Protein AF-A0A8X7WGK7-F1 (afdb_monomer)

Structure (mmCIF, N/CA/C/O backbone):
data_AF-A0A8X7WGK7-F1
#
_entry.id   AF-A0A8X7WGK7-F1
#
loop_
_atom_site.group_PDB
_atom_site.id
_atom_site.type_symbol
_atom_site.label_atom_id
_atom_site.label_alt_id
_atom_site.label_comp_id
_atom_site.label_asym_id
_atom_site.label_entity_id
_atom_site.label_seq_id
_atom_site.pdbx_PDB_ins_code
_atom_site.Cartn_x
_atom_site.Cartn_y
_atom_site.Cartn_z
_atom_site.occupancy
_atom_site.B_iso_or_equiv
_atom_site.auth_seq_id
_atom_site.auth_comp_id
_atom_site.auth_asym_id
_atom_site.auth_atom_id
_atom_site.pdbx_PDB_model_num
ATOM 1 N N . MET A 1 1 ? 3.106 -4.964 -27.583 1.00 44.53 1 MET A N 1
ATOM 2 C CA . MET A 1 1 ? 4.433 -5.307 -28.136 1.00 44.53 1 MET A CA 1
ATOM 3 C C . MET A 1 1 ? 5.488 -4.764 -27.177 1.00 44.53 1 MET A C 1
ATOM 5 O O . MET A 1 1 ? 5.936 -3.640 -27.337 1.00 44.53 1 MET A O 1
ATOM 9 N N . LEU A 1 2 ? 5.788 -5.508 -26.109 1.00 49.09 2 LEU A N 1
ATOM 10 C CA . LEU A 1 2 ? 6.845 -5.169 -25.152 1.00 49.09 2 LEU A CA 1
ATOM 11 C C . LEU A 1 2 ? 8.156 -5.703 -25.735 1.00 49.09 2 LEU A C 1
ATOM 13 O O . LEU A 1 2 ? 8.523 -6.846 -25.492 1.00 49.09 2 LEU A O 1
ATOM 17 N N . THR A 1 3 ? 8.810 -4.932 -26.603 1.00 53.44 3 THR A N 1
ATOM 18 C CA . THR A 1 3 ? 10.158 -5.288 -27.060 1.00 53.44 3 THR A CA 1
ATOM 19 C C . THR A 1 3 ? 11.097 -5.131 -25.875 1.00 53.44 3 THR A C 1
ATOM 21 O O . THR A 1 3 ? 11.280 -4.015 -25.385 1.00 53.44 3 THR A O 1
ATOM 24 N N . TYR A 1 4 ? 11.620 -6.256 -25.394 1.00 53.91 4 TYR A N 1
ATOM 25 C CA . TYR A 1 4 ? 12.514 -6.366 -24.252 1.00 53.91 4 TYR A CA 1
ATOM 26 C C . TYR A 1 4 ? 13.662 -5.359 -24.367 1.00 53.91 4 TYR A C 1
ATOM 28 O O . TYR A 1 4 ? 14.579 -5.511 -25.166 1.00 53.91 4 TYR A O 1
ATOM 36 N N . VAL A 1 5 ? 13.599 -4.316 -23.537 1.00 54.69 5 VAL A N 1
ATOM 37 C CA . VAL A 1 5 ? 14.610 -3.250 -23.419 1.00 54.69 5 VAL A CA 1
ATOM 38 C C . VAL A 1 5 ? 15.935 -3.807 -22.862 1.00 54.69 5 VAL A C 1
ATOM 40 O O . VAL A 1 5 ? 16.932 -3.103 -22.843 1.00 54.69 5 VAL A O 1
ATOM 43 N N . ASN A 1 6 ? 15.980 -5.082 -22.456 1.00 51.94 6 ASN A N 1
ATOM 44 C CA . ASN A 1 6 ? 17.115 -5.664 -21.744 1.00 51.94 6 ASN A CA 1
ATOM 45 C C . ASN A 1 6 ? 17.589 -7.034 -22.267 1.00 51.94 6 ASN A C 1
ATOM 47 O O . ASN A 1 6 ? 18.372 -7.701 -21.591 1.00 51.94 6 ASN A O 1
ATOM 51 N N . ASP A 1 7 ? 17.147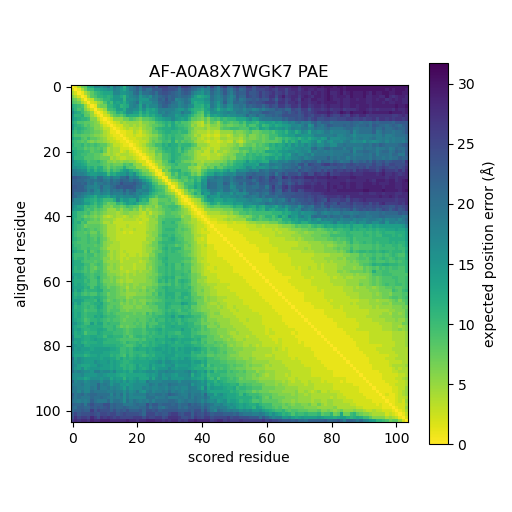 -7.482 -23.450 1.00 51.41 7 ASP A N 1
ATOM 52 C CA . ASP A 1 7 ? 17.688 -8.720 -24.021 1.00 51.41 7 ASP A CA 1
ATOM 53 C C . ASP A 1 7 ? 19.112 -8.480 -24.532 1.00 51.41 7 ASP A C 1
ATOM 55 O O . ASP A 1 7 ? 19.344 -8.027 -25.655 1.00 51.41 7 ASP A O 1
ATOM 59 N N . SER A 1 8 ? 20.089 -8.857 -23.705 1.00 52.53 8 SER A N 1
ATOM 60 C CA . SER A 1 8 ? 21.515 -8.918 -24.065 1.00 52.53 8 SER A CA 1
ATOM 61 C C . SER A 1 8 ? 21.797 -9.742 -25.334 1.00 52.53 8 SER A C 1
ATOM 63 O O . SER A 1 8 ? 22.867 -9.611 -25.924 1.00 52.53 8 SER A O 1
ATOM 65 N N . GLN A 1 9 ? 20.824 -10.542 -25.787 1.00 52.88 9 GLN A N 1
ATOM 66 C CA . GLN A 1 9 ? 20.866 -11.325 -27.021 1.00 52.88 9 GLN A CA 1
ATOM 67 C C . GLN A 1 9 ? 20.826 -10.471 -28.302 1.00 52.88 9 GLN A C 1
ATOM 69 O O . GLN A 1 9 ? 21.316 -10.922 -29.335 1.00 52.88 9 GLN A O 1
ATOM 74 N N . TYR A 1 10 ? 20.295 -9.241 -28.257 1.00 58.03 10 TYR A N 1
ATOM 75 C CA . TYR A 1 10 ? 20.121 -8.384 -29.446 1.00 58.03 10 TYR A CA 1
ATOM 76 C C . TYR A 1 10 ? 21.037 -7.149 -29.482 1.00 58.03 10 TYR A C 1
ATOM 78 O O . TYR A 1 10 ? 20.982 -6.360 -30.429 1.00 58.03 10 TYR A O 1
ATOM 86 N N . GLY A 1 11 ? 21.922 -6.999 -28.493 1.00 68.94 11 GLY A N 1
ATOM 87 C CA . GLY A 1 11 ? 22.812 -5.844 -28.369 1.00 68.94 11 GLY A CA 1
ATOM 88 C C . GLY A 1 11 ? 22.078 -4.546 -28.006 1.00 68.94 11 GLY A C 1
ATOM 89 O O . GLY A 1 11 ? 20.876 -4.530 -27.759 1.00 68.94 11 GLY A O 1
ATOM 90 N N . ILE A 1 12 ? 22.818 -3.435 -27.943 1.00 71.31 12 ILE A N 1
ATOM 91 C CA . ILE A 1 12 ? 22.242 -2.130 -27.598 1.00 71.31 12 ILE A CA 1
ATOM 92 C C . ILE A 1 12 ? 21.374 -1.621 -28.763 1.00 71.31 12 ILE A C 1
ATOM 94 O O . ILE A 1 12 ? 21.887 -1.491 -29.883 1.00 71.31 12 ILE A O 1
ATOM 98 N N . PRO A 1 13 ? 20.088 -1.290 -28.533 1.00 73.88 13 PRO A N 1
ATOM 99 C CA . PRO A 1 13 ? 19.226 -0.741 -29.570 1.00 73.88 13 PRO A CA 1
ATOM 100 C C . PRO A 1 13 ? 19.787 0.565 -30.152 1.00 73.88 13 PRO A C 1
ATOM 102 O O . PRO A 1 13 ? 20.416 1.360 -29.462 1.00 73.88 13 PRO A O 1
ATOM 105 N N . ARG A 1 14 ? 19.523 0.830 -31.439 1.00 75.50 14 ARG A N 1
ATOM 106 C CA . ARG A 1 14 ? 19.900 2.109 -32.084 1.00 75.50 14 ARG A CA 1
ATOM 107 C C . ARG A 1 14 ? 18.900 3.242 -31.823 1.00 75.50 14 ARG A C 1
ATOM 109 O O . ARG A 1 14 ? 19.229 4.402 -32.049 1.00 75.50 14 ARG A O 1
ATOM 116 N N . LYS A 1 15 ? 17.674 2.908 -31.409 1.00 77.31 15 LYS A N 1
ATOM 117 C CA . LYS A 1 15 ? 16.596 3.846 -31.054 1.00 77.31 15 LYS A CA 1
ATOM 118 C C . LYS A 1 15 ? 15.831 3.310 -29.847 1.00 77.31 15 LYS A C 1
ATOM 120 O O . LYS A 1 15 ? 15.576 2.107 -29.791 1.00 77.31 15 LYS A O 1
ATOM 125 N N . CYS A 1 16 ? 15.462 4.183 -28.907 1.00 78.69 16 CYS A N 1
ATOM 126 C CA . CYS A 1 16 ? 14.623 3.788 -27.776 1.00 78.69 16 CYS A CA 1
ATOM 127 C C . CYS A 1 16 ? 13.206 3.467 -28.276 1.00 78.69 16 CYS A C 1
ATOM 129 O O . CYS A 1 16 ? 12.676 4.240 -29.078 1.00 78.69 16 CYS A O 1
ATOM 131 N N . PRO A 1 17 ? 12.535 2.417 -27.766 1.00 80.75 17 PRO A N 1
ATOM 132 C CA . PRO A 1 17 ? 11.108 2.187 -28.021 1.00 80.75 17 PRO A CA 1
ATOM 133 C C . PRO A 1 17 ? 10.217 3.366 -27.602 1.00 80.75 17 PRO A C 1
ATOM 135 O O . PRO A 1 17 ? 9.179 3.611 -28.202 1.00 80.75 17 PRO A O 1
ATOM 138 N N . CYS A 1 18 ? 10.664 4.134 -26.611 1.00 80.94 18 CYS A N 1
ATOM 139 C CA . CYS A 1 18 ? 10.043 5.371 -26.156 1.00 80.94 18 CYS A CA 1
ATOM 140 C C . CYS A 1 18 ? 10.211 6.560 -27.125 1.00 80.94 18 CYS A C 1
ATOM 142 O O . CYS A 1 18 ? 9.736 7.654 -26.835 1.00 80.94 18 CYS A O 1
ATOM 144 N N . GLY A 1 19 ? 10.947 6.392 -28.230 1.00 82.12 19 GLY A N 1
ATOM 145 C CA . GLY A 1 19 ? 11.282 7.458 -29.181 1.00 82.12 19 GLY A CA 1
ATOM 146 C C . GLY A 1 19 ? 12.420 8.386 -28.738 1.00 82.12 19 GLY A C 1
ATOM 147 O O . GLY A 1 19 ? 12.890 9.188 -29.540 1.00 82.12 19 GLY A O 1
ATOM 148 N N . GLY A 1 20 ? 12.890 8.266 -27.493 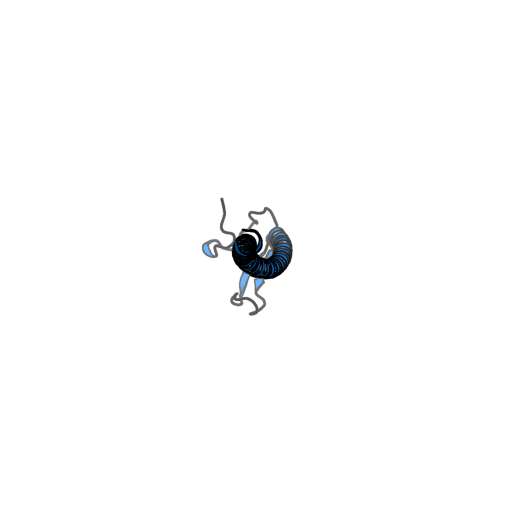1.00 78.94 20 GLY A N 1
ATOM 149 C CA . GLY A 1 20 ? 13.995 9.052 -26.950 1.00 78.94 20 GLY A CA 1
ATOM 150 C C . GLY A 1 20 ? 15.373 8.657 -27.495 1.00 78.94 20 GLY A C 1
ATOM 151 O O . GLY A 1 20 ? 15.584 7.561 -28.030 1.00 78.94 20 GLY A O 1
ATOM 152 N N . SER A 1 21 ? 16.334 9.567 -27.328 1.00 81.19 21 SER A N 1
ATOM 153 C CA . SER A 1 21 ? 17.739 9.316 -27.648 1.00 81.19 21 SER A CA 1
ATOM 154 C C . SER A 1 21 ? 18.331 8.281 -26.697 1.00 81.19 21 SER A C 1
ATOM 156 O O . SER A 1 21 ? 18.090 8.324 -25.489 1.00 81.19 21 SER A O 1
ATOM 158 N N . ILE A 1 22 ? 19.114 7.362 -27.256 1.00 80.00 22 ILE A N 1
ATOM 159 C CA . ILE A 1 22 ? 19.880 6.389 -26.483 1.00 80.00 22 ILE A CA 1
ATOM 160 C C . ILE A 1 22 ? 21.247 6.984 -26.161 1.00 80.00 22 ILE A C 1
ATOM 162 O O . ILE A 1 22 ? 21.954 7.442 -27.062 1.00 80.00 22 ILE A O 1
ATOM 166 N N . ILE A 1 23 ? 21.615 6.944 -24.884 1.00 78.19 23 ILE A N 1
ATOM 167 C CA . ILE A 1 23 ? 22.941 7.313 -24.396 1.00 78.19 23 ILE A CA 1
ATOM 168 C C . ILE A 1 23 ? 23.710 6.009 -24.181 1.00 78.19 23 ILE A C 1
ATOM 170 O O . ILE A 1 23 ? 23.270 5.129 -23.446 1.00 78.19 23 ILE A O 1
ATOM 174 N N . ASN A 1 24 ? 24.834 5.854 -24.883 1.00 70.81 24 ASN A N 1
ATOM 175 C CA . ASN A 1 24 ? 25.704 4.689 -24.741 1.00 70.81 24 ASN A CA 1
ATOM 176 C C . ASN A 1 24 ? 26.728 4.964 -23.648 1.00 70.81 24 ASN A C 1
ATOM 178 O O . ASN A 1 24 ? 27.624 5.791 -23.836 1.00 70.81 24 ASN A O 1
ATOM 182 N N . GLU A 1 25 ? 26.629 4.234 -22.547 1.00 67.19 25 GLU A N 1
ATOM 183 C CA . GLU A 1 25 ? 27.535 4.374 -21.419 1.00 67.19 25 GLU A CA 1
ATOM 184 C C . GLU A 1 25 ? 28.363 3.098 -21.240 1.00 67.19 25 GLU A C 1
ATOM 186 O O . GLU A 1 25 ? 27.921 1.968 -21.468 1.00 67.19 25 GLU A O 1
ATOM 191 N N . VAL A 1 26 ? 29.629 3.286 -20.876 1.00 63.72 26 VAL A N 1
ATOM 192 C CA . VAL A 1 26 ? 30.540 2.192 -20.539 1.00 63.72 26 VAL A CA 1
ATOM 193 C C . VAL A 1 26 ? 30.720 2.218 -19.033 1.00 63.72 26 VAL A C 1
ATOM 195 O O . VAL A 1 26 ? 31.094 3.262 -18.490 1.00 63.72 26 VAL A O 1
ATOM 198 N N . SER A 1 27 ? 30.473 1.086 -18.366 1.00 61.84 27 SER A N 1
ATOM 199 C CA . SER A 1 27 ? 30.631 1.007 -16.911 1.00 61.84 27 SER A CA 1
ATOM 200 C C . SER A 1 27 ? 32.055 1.368 -16.508 1.00 61.84 27 SER A C 1
ATOM 202 O O . SER A 1 27 ? 33.002 0.683 -16.902 1.00 61.84 27 SER A O 1
ATOM 204 N N . ARG A 1 28 ? 32.204 2.455 -15.740 1.00 56.34 28 ARG A N 1
ATOM 205 C CA . ARG A 1 28 ? 33.501 2.907 -15.208 1.00 56.34 28 ARG A CA 1
ATOM 206 C C . ARG A 1 28 ? 33.822 2.330 -13.831 1.00 56.34 28 ARG A C 1
ATOM 208 O O . ARG A 1 28 ? 34.960 2.456 -13.396 1.00 56.34 28 ARG A O 1
ATOM 215 N N . LYS A 1 29 ? 32.837 1.760 -13.134 1.00 53.12 29 LYS A N 1
ATOM 216 C CA . LYS A 1 29 ? 32.950 1.358 -11.728 1.00 53.12 29 LYS A CA 1
ATOM 217 C C . LYS A 1 29 ? 32.405 -0.049 -11.487 1.00 53.12 29 LYS A C 1
ATOM 219 O O . LYS A 1 29 ? 31.496 -0.494 -12.179 1.00 53.12 29 LYS A O 1
ATOM 224 N N . GLU A 1 30 ? 32.933 -0.675 -10.438 1.00 54.88 30 GLU A N 1
ATOM 225 C CA . GLU A 1 30 ? 32.467 -1.927 -9.818 1.00 54.88 30 GLU A CA 1
ATOM 226 C C . GLU A 1 30 ? 31.231 -1.729 -8.905 1.00 54.88 30 GLU A C 1
ATOM 228 O O . GLU A 1 30 ? 30.782 -2.671 -8.272 1.00 54.88 30 GLU A O 1
ATOM 233 N N . GLU A 1 31 ? 30.691 -0.504 -8.802 1.00 54.06 31 GLU A N 1
ATOM 234 C CA . GLU A 1 31 ? 29.639 -0.112 -7.835 1.00 54.06 31 GLU A CA 1
ATOM 235 C C . GLU A 1 31 ? 28.246 -0.694 -8.131 1.00 54.06 31 GLU A C 1
ATOM 237 O O . GLU A 1 31 ? 27.396 -0.723 -7.250 1.00 54.06 31 GLU A O 1
ATOM 242 N N . ASN A 1 32 ? 28.015 -1.168 -9.354 1.00 54.50 32 ASN A N 1
ATOM 243 C CA . ASN A 1 32 ? 26.811 -1.911 -9.719 1.00 54.50 32 ASN A CA 1
ATOM 244 C C . ASN A 1 32 ? 27.216 -3.376 -9.948 1.00 54.50 32 ASN A C 1
ATOM 246 O O . ASN A 1 32 ? 28.362 -3.612 -10.332 1.00 54.50 32 ASN A O 1
ATOM 250 N N . ASP A 1 33 ? 26.286 -4.343 -9.870 1.00 55.56 33 ASP A N 1
ATOM 251 C CA . ASP A 1 33 ? 26.459 -5.771 -10.272 1.00 55.56 33 ASP A CA 1
ATOM 252 C C . ASP A 1 33 ? 26.834 -5.959 -11.771 1.00 55.56 33 ASP A C 1
ATOM 254 O O . ASP A 1 33 ? 26.657 -7.001 -12.408 1.00 55.56 33 ASP A O 1
ATOM 258 N N . THR A 1 34 ? 27.329 -4.898 -12.394 1.00 56.66 34 THR A N 1
ATOM 259 C CA . THR A 1 34 ? 27.715 -4.773 -13.778 1.00 56.66 34 THR A CA 1
ATOM 260 C C . THR A 1 34 ? 29.223 -4.957 -13.872 1.00 56.66 34 THR A C 1
ATOM 262 O O . THR A 1 34 ? 29.997 -4.053 -13.572 1.00 56.66 34 THR A O 1
ATOM 265 N N . VAL A 1 35 ? 29.635 -6.142 -14.328 1.00 58.19 35 VAL A N 1
ATOM 266 C CA . VAL A 1 35 ? 31.035 -6.467 -14.644 1.00 58.19 35 VAL A CA 1
ATOM 267 C C . VAL A 1 35 ? 31.701 -5.304 -15.411 1.00 58.19 35 VAL A C 1
ATOM 269 O O . VAL A 1 35 ? 31.132 -4.855 -16.418 1.00 58.19 35 VAL A O 1
ATOM 272 N N . PRO A 1 36 ? 32.888 -4.827 -14.984 1.00 59.41 36 PRO A N 1
ATOM 273 C CA . PRO A 1 36 ? 33.620 -3.762 -15.666 1.00 59.41 36 PRO A CA 1
ATOM 274 C C . PRO A 1 36 ? 33.788 -4.044 -17.165 1.00 59.41 36 PRO A C 1
ATOM 276 O O . PRO A 1 36 ? 34.055 -5.173 -17.576 1.00 59.41 36 PRO A O 1
ATOM 279 N N . GLY A 1 37 ? 33.609 -3.021 -18.005 1.00 61.56 37 GLY A N 1
ATOM 280 C CA . GLY A 1 37 ? 33.736 -3.142 -19.464 1.00 61.56 37 GLY A CA 1
ATOM 281 C C . GLY A 1 37 ? 32.471 -3.588 -20.211 1.00 61.56 37 GLY A C 1
ATOM 282 O O . GLY A 1 37 ? 32.460 -3.556 -21.446 1.00 61.56 37 GLY A O 1
ATOM 283 N N . LYS A 1 38 ? 31.378 -3.932 -19.514 1.00 66.88 38 LYS A N 1
ATOM 284 C CA . LYS A 1 38 ? 30.068 -4.089 -20.165 1.00 66.88 38 LYS A CA 1
ATOM 285 C C . LYS A 1 38 ? 29.538 -2.729 -20.632 1.00 66.88 38 LYS A C 1
ATOM 287 O O . LYS A 1 38 ? 29.592 -1.733 -19.908 1.00 66.88 38 LYS A O 1
ATOM 292 N N . ARG A 1 39 ? 29.028 -2.703 -21.866 1.00 65.38 39 ARG A N 1
ATOM 293 C CA . ARG A 1 39 ? 28.310 -1.555 -22.427 1.00 65.38 39 ARG A CA 1
ATOM 294 C C . ARG A 1 39 ? 26.846 -1.674 -22.041 1.00 65.38 39 ARG A C 1
ATOM 296 O O . ARG A 1 39 ? 26.243 -2.720 -22.278 1.00 65.38 39 ARG A O 1
ATOM 303 N N . PHE A 1 40 ? 26.296 -0.610 -21.487 1.00 70.50 40 PHE A N 1
ATOM 304 C CA . PHE A 1 40 ? 24.868 -0.479 -21.249 1.00 70.50 40 PHE A CA 1
ATOM 305 C C . PHE A 1 40 ? 24.366 0.772 -21.957 1.00 70.50 40 PHE A C 1
ATOM 307 O O . PHE A 1 40 ? 25.136 1.568 -22.503 1.00 70.50 40 PHE A O 1
ATOM 314 N N . PHE A 1 41 ? 23.052 0.904 -22.002 1.00 74.19 41 PHE A N 1
ATOM 315 C CA . PHE A 1 41 ? 22.426 2.070 -22.572 1.00 74.19 41 PHE A CA 1
ATOM 316 C C . PHE A 1 41 ? 21.402 2.621 -21.608 1.00 74.19 41 PHE A C 1
ATOM 318 O O . PHE A 1 41 ? 20.730 1.863 -20.907 1.00 74.19 41 PHE A O 1
ATOM 325 N N . THR A 1 42 ? 21.276 3.936 -21.603 1.00 75.12 42 THR A N 1
ATOM 326 C CA . THR A 1 42 ? 20.215 4.621 -20.883 1.00 75.12 42 THR A CA 1
ATOM 327 C C . THR A 1 42 ? 19.391 5.448 -21.858 1.00 75.12 42 THR A C 1
ATOM 329 O O . THR A 1 42 ? 19.761 5.667 -23.020 1.00 75.12 42 THR A O 1
ATOM 332 N N . CYS A 1 43 ? 18.208 5.853 -21.415 1.00 83.62 43 CYS A N 1
ATOM 333 C CA . CYS A 1 43 ? 17.377 6.778 -22.159 1.00 83.62 43 CYS A CA 1
ATOM 334 C C . CYS A 1 43 ? 16.848 7.836 -21.209 1.00 83.62 43 CYS A C 1
ATOM 336 O O .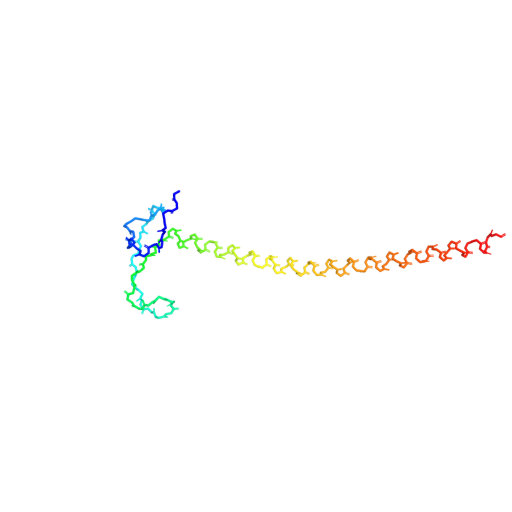 CYS A 1 43 ? 16.188 7.499 -20.229 1.00 83.62 43 CYS A O 1
ATOM 338 N N . LYS A 1 44 ? 17.057 9.102 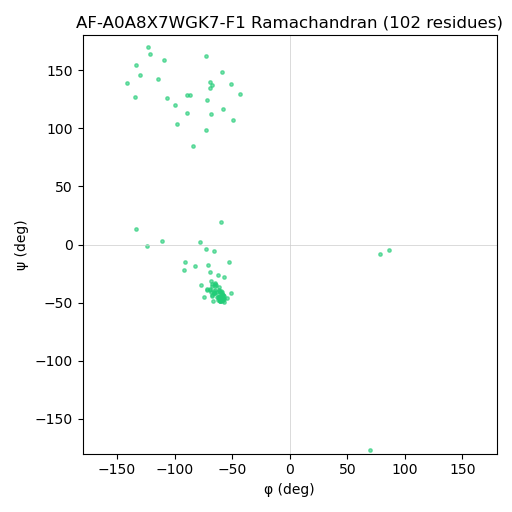-21.569 1.00 84.81 44 LYS A N 1
ATOM 339 C CA . LYS A 1 44 ? 16.626 10.255 -20.781 1.00 84.81 44 LYS A CA 1
ATOM 340 C C . LYS A 1 44 ? 15.145 10.193 -20.383 1.00 84.81 44 LYS A C 1
ATOM 342 O O . LYS A 1 44 ? 14.811 10.439 -19.236 1.00 84.81 44 LYS A O 1
ATOM 347 N N . ASN A 1 45 ? 14.264 9.780 -21.298 1.00 86.12 45 ASN A N 1
ATOM 348 C CA . ASN A 1 45 ? 12.830 9.672 -21.002 1.00 86.12 45 ASN A CA 1
ATOM 349 C C . ASN A 1 45 ? 12.536 8.605 -19.936 1.00 86.12 45 ASN A C 1
ATOM 351 O O . ASN A 1 45 ? 11.617 8.766 -19.142 1.00 86.12 45 ASN A O 1
ATOM 355 N N . TYR A 1 46 ? 13.288 7.501 -19.933 1.00 83.81 46 TYR A N 1
ATOM 356 C CA . TYR A 1 46 ? 13.142 6.477 -18.902 1.00 83.81 46 TYR A CA 1
ATOM 357 C C . TYR A 1 46 ? 13.802 6.894 -17.591 1.00 83.81 46 TYR A C 1
ATOM 359 O O . TYR A 1 46 ? 13.256 6.575 -16.547 1.00 83.81 46 TYR A O 1
ATOM 367 N N . GLU A 1 47 ? 14.918 7.622 -17.623 1.00 85.81 47 GLU A N 1
ATOM 368 C CA . GLU A 1 47 ? 15.532 8.190 -16.416 1.00 85.81 47 GLU A CA 1
ATOM 369 C C . GLU A 1 47 ? 14.576 9.162 -15.714 1.00 85.81 47 GLU A C 1
ATOM 371 O O . GLU A 1 47 ? 14.316 9.004 -14.525 1.00 85.81 47 GLU A O 1
ATOM 376 N N . GLU A 1 48 ? 13.972 10.091 -16.462 1.00 89.25 48 GLU A N 1
ATOM 377 C CA . GLU A 1 48 ? 12.970 11.031 -15.940 1.00 89.25 48 GLU A CA 1
ATOM 378 C C . GLU A 1 48 ? 11.739 10.300 -15.375 1.00 89.25 48 GLU A C 1
ATOM 380 O O . GLU A 1 48 ? 11.219 10.653 -14.314 1.00 89.25 48 GLU A O 1
ATOM 385 N N . GLU A 1 49 ? 11.277 9.246 -16.056 1.00 90.50 49 GLU A N 1
ATOM 386 C CA . GLU A 1 49 ? 10.154 8.437 -15.580 1.00 90.50 49 GLU A CA 1
ATOM 387 C C . GLU A 1 49 ? 10.511 7.644 -14.316 1.00 90.50 49 GLU A C 1
ATOM 389 O O . GLU A 1 49 ? 9.705 7.583 -13.387 1.00 90.50 49 GLU A O 1
ATOM 394 N N . ILE A 1 50 ? 11.716 7.070 -14.248 1.00 89.69 50 ILE A N 1
ATOM 395 C CA . ILE A 1 50 ? 12.218 6.359 -13.067 1.00 89.69 50 ILE A CA 1
ATOM 396 C C . ILE A 1 50 ? 12.327 7.320 -11.886 1.00 89.69 50 ILE A C 1
ATOM 398 O O . ILE A 1 50 ? 11.871 6.973 -10.799 1.00 89.69 50 ILE A O 1
ATOM 402 N N . GLU A 1 51 ? 12.864 8.525 -12.074 1.00 93.19 51 GLU A N 1
ATOM 403 C CA . GLU A 1 51 ? 12.956 9.537 -11.015 1.00 93.19 51 GLU A CA 1
ATOM 404 C C . GLU A 1 51 ? 11.560 9.926 -10.501 1.00 93.19 51 GLU A C 1
ATOM 406 O O . GLU A 1 51 ? 11.296 9.899 -9.293 1.00 93.19 51 GLU A O 1
ATOM 411 N N . ARG A 1 52 ? 10.622 10.189 -11.420 1.00 95.50 52 ARG A N 1
ATOM 412 C CA . ARG A 1 52 ? 9.227 10.503 -11.083 1.00 95.50 52 ARG A CA 1
ATOM 413 C C . ARG A 1 52 ? 8.551 9.375 -10.306 1.00 95.50 52 ARG A C 1
ATOM 415 O O . ARG A 1 52 ? 7.848 9.634 -9.327 1.00 95.50 52 ARG A O 1
ATOM 422 N N . LEU A 1 53 ? 8.717 8.132 -10.755 1.00 96.62 53 LEU A N 1
ATOM 423 C CA . LEU A 1 53 ? 8.134 6.964 -10.097 1.00 96.62 53 LEU A CA 1
ATOM 424 C C . LEU A 1 53 ? 8.794 6.696 -8.745 1.00 96.62 53 LEU A C 1
ATOM 426 O O . LEU A 1 53 ? 8.082 6.392 -7.796 1.00 96.62 53 LEU A O 1
ATOM 430 N N . THR A 1 54 ? 10.109 6.880 -8.633 1.00 96.25 54 THR A N 1
ATOM 431 C CA . THR A 1 54 ? 10.847 6.732 -7.370 1.00 96.25 54 THR A CA 1
ATOM 432 C C . THR A 1 54 ? 10.288 7.679 -6.317 1.00 96.25 54 THR A C 1
ATOM 434 O O . THR A 1 54 ? 9.961 7.236 -5.219 1.00 96.25 54 THR A O 1
ATOM 437 N N . LYS A 1 55 ? 10.060 8.953 -6.667 1.00 96.88 55 LYS A N 1
ATOM 438 C CA . LYS A 1 55 ? 9.420 9.914 -5.756 1.00 96.88 55 LYS A CA 1
ATOM 439 C C . LYS A 1 55 ? 8.044 9.431 -5.278 1.00 96.88 55 LYS A C 1
ATOM 441 O O . LYS A 1 55 ? 7.772 9.440 -4.083 1.00 96.88 55 LYS A O 1
ATOM 446 N N . ARG A 1 56 ? 7.199 8.953 -6.198 1.00 97.81 56 ARG A N 1
ATOM 447 C CA . ARG A 1 56 ? 5.860 8.433 -5.865 1.00 97.81 56 ARG A CA 1
ATOM 448 C C . ARG A 1 56 ? 5.903 7.178 -4.993 1.00 97.81 56 ARG A C 1
ATOM 450 O O . ARG A 1 56 ? 5.000 6.981 -4.189 1.00 97.81 56 ARG A O 1
ATOM 457 N N . VAL A 1 57 ? 6.904 6.317 -5.178 1.00 97.94 57 VAL A N 1
ATOM 458 C CA . VAL A 1 57 ? 7.089 5.110 -4.358 1.00 97.94 57 VAL A CA 1
ATOM 45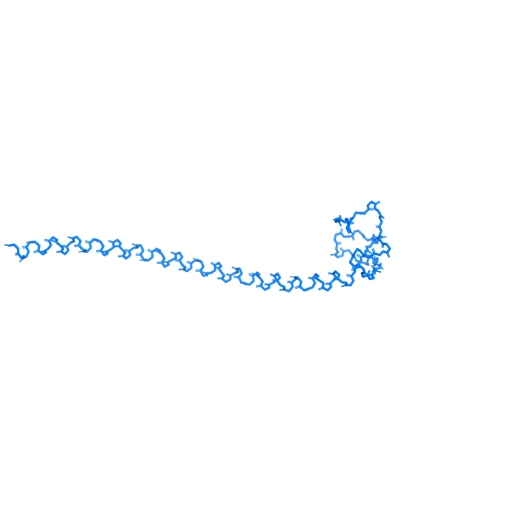9 C C . VAL A 1 57 ? 7.468 5.491 -2.930 1.00 97.94 57 VAL A C 1
ATOM 461 O O . VAL A 1 57 ? 6.871 4.951 -2.006 1.00 97.94 57 VAL A O 1
ATOM 464 N N . VAL A 1 58 ? 8.375 6.457 -2.750 1.00 97.44 58 VAL A N 1
ATOM 465 C CA . VAL A 1 58 ? 8.746 6.964 -1.417 1.00 97.44 58 VAL A CA 1
ATOM 466 C C . VAL A 1 58 ? 7.529 7.559 -0.701 1.00 97.44 58 VAL A C 1
ATOM 468 O O . VAL A 1 58 ? 7.239 7.181 0.429 1.00 97.44 58 VAL A O 1
ATOM 471 N N . GLU A 1 59 ? 6.759 8.416 -1.379 1.00 97.25 59 GLU A N 1
ATOM 472 C CA . GLU A 1 59 ? 5.522 8.989 -0.820 1.00 97.25 59 GLU A CA 1
ATOM 473 C C . GLU A 1 59 ? 4.499 7.896 -0.442 1.00 97.25 59 GLU A C 1
ATOM 475 O O . GLU A 1 59 ? 3.852 7.966 0.603 1.00 97.25 59 GLU A O 1
ATOM 480 N N . ALA A 1 60 ? 4.356 6.852 -1.266 1.00 97.62 60 ALA A N 1
ATOM 481 C CA . ALA A 1 60 ? 3.462 5.734 -0.971 1.00 97.62 60 ALA A CA 1
ATOM 482 C C . ALA A 1 60 ? 3.933 4.897 0.233 1.00 97.62 60 ALA A C 1
ATOM 484 O O . ALA A 1 60 ? 3.099 4.424 1.006 1.00 97.62 60 ALA A O 1
ATOM 485 N N . GLU A 1 61 ? 5.244 4.725 0.414 1.00 97.81 61 GLU A N 1
ATOM 486 C CA . GLU A 1 61 ? 5.825 4.000 1.549 1.00 97.81 61 GLU A CA 1
ATOM 487 C C . GLU A 1 61 ? 5.556 4.717 2.884 1.00 97.81 61 GLU A C 1
ATOM 489 O O . GLU A 1 61 ? 5.192 4.071 3.872 1.00 97.81 61 GLU A O 1
ATOM 494 N N . GLU A 1 62 ? 5.629 6.051 2.904 1.00 97.38 62 GLU A N 1
ATOM 495 C CA . GLU A 1 62 ? 5.257 6.862 4.072 1.00 97.38 62 GLU A CA 1
ATOM 496 C C . GLU A 1 62 ? 3.779 6.663 4.450 1.00 97.38 62 GLU A C 1
ATOM 498 O O . GLU A 1 62 ? 3.464 6.349 5.603 1.00 97.38 62 GLU A O 1
ATOM 503 N N . VAL A 1 63 ? 2.872 6.743 3.468 1.00 97.81 63 VAL A N 1
ATOM 504 C CA . VAL A 1 63 ? 1.430 6.512 3.675 1.00 97.81 63 VAL A CA 1
ATOM 505 C C . VAL A 1 63 ? 1.156 5.091 4.173 1.00 97.81 63 VAL A C 1
ATOM 507 O O . VAL A 1 63 ? 0.305 4.886 5.046 1.00 97.81 63 VAL A O 1
ATOM 510 N N . MET A 1 64 ? 1.878 4.090 3.663 1.00 97.56 64 MET A N 1
ATOM 511 C CA . MET A 1 64 ? 1.765 2.716 4.154 1.00 97.56 64 MET A CA 1
ATOM 512 C C . MET A 1 64 ? 2.164 2.616 5.629 1.00 97.56 64 MET A C 1
ATOM 514 O O . MET A 1 64 ? 1.443 1.996 6.417 1.00 97.56 64 MET A O 1
ATOM 518 N N . LEU A 1 65 ? 3.263 3.256 6.037 1.00 97.62 65 LEU A N 1
ATOM 519 C CA . LEU A 1 65 ? 3.690 3.261 7.435 1.00 97.62 65 LEU A CA 1
ATOM 520 C C . LEU A 1 65 ? 2.630 3.899 8.344 1.00 97.62 65 LEU A C 1
ATOM 522 O O . LEU A 1 65 ? 2.309 3.336 9.395 1.00 97.62 65 LEU A O 1
ATOM 526 N N . GLU A 1 66 ? 2.059 5.035 7.948 1.00 97.94 66 GLU A N 1
ATOM 527 C CA . GLU A 1 66 ? 0.973 5.684 8.693 1.00 97.94 66 GLU A CA 1
ATOM 528 C C . GLU A 1 66 ? -0.274 4.799 8.786 1.00 97.94 66 GLU A C 1
ATOM 530 O O . GLU A 1 66 ? -0.808 4.593 9.878 1.00 97.94 66 GLU A O 1
ATOM 535 N N . THR A 1 67 ? -0.671 4.180 7.674 1.00 98.06 67 THR A N 1
ATOM 536 C CA . THR A 1 67 ? -1.820 3.264 7.619 1.00 98.06 67 THR A CA 1
ATOM 537 C C . THR A 1 67 ? -1.638 2.079 8.572 1.00 98.06 67 THR A C 1
ATOM 539 O O . THR A 1 67 ? -2.574 1.703 9.283 1.00 98.06 67 THR A O 1
ATOM 542 N N . THR A 1 68 ? -0.427 1.513 8.667 1.00 97.75 68 THR A N 1
ATOM 543 C CA . THR A 1 68 ? -0.153 0.413 9.614 1.00 97.75 68 THR A CA 1
ATOM 544 C C . THR A 1 68 ? -0.225 0.850 11.075 1.00 97.75 68 THR A C 1
ATOM 546 O O . THR A 1 68 ? -0.640 0.063 11.923 1.00 97.75 68 THR A O 1
ATOM 549 N N . LYS A 1 69 ? 0.165 2.090 11.400 1.00 98.25 69 LYS A N 1
ATOM 550 C CA . LYS A 1 69 ? 0.032 2.626 12.764 1.00 98.25 69 LYS A CA 1
ATOM 551 C C . LYS A 1 69 ? -1.438 2.785 13.132 1.00 98.25 69 LYS A C 1
ATOM 553 O O . LYS A 1 69 ? -1.838 2.282 14.179 1.00 98.25 69 LYS A O 1
ATOM 558 N N . LEU A 1 70 ? -2.219 3.408 12.250 1.00 98.19 70 LEU A N 1
ATOM 559 C CA . LEU A 1 70 ? -3.647 3.620 12.463 1.00 98.19 70 LEU A CA 1
ATOM 560 C C . LEU A 1 70 ? -4.404 2.291 12.599 1.00 98.19 70 LEU A C 1
ATOM 562 O O . LEU A 1 70 ? -5.236 2.153 13.488 1.00 98.19 70 LEU A O 1
ATOM 566 N N . SER A 1 71 ? -4.055 1.285 11.792 1.00 98.19 71 SER A N 1
ATOM 567 C CA . SER A 1 71 ? -4.671 -0.050 11.869 1.00 98.19 71 SER A CA 1
ATOM 568 C C . SER A 1 71 ? -4.495 -0.687 13.255 1.00 98.19 71 SER A C 1
ATOM 570 O O . SER A 1 71 ? -5.459 -1.180 13.830 1.00 98.19 71 SER A O 1
ATOM 572 N N . ARG A 1 72 ? -3.301 -0.584 13.861 1.00 98.19 72 ARG A N 1
ATOM 573 C CA . ARG A 1 72 ? -3.067 -1.077 15.235 1.00 98.19 72 ARG A CA 1
ATOM 574 C C . ARG A 1 72 ? -3.877 -0.316 16.285 1.00 98.19 72 ARG A C 1
ATOM 576 O O . ARG A 1 72 ? -4.217 -0.870 17.327 1.00 98.19 72 ARG A O 1
ATOM 583 N N . GLU A 1 73 ? -4.122 0.976 16.074 1.00 98.31 73 GLU A N 1
ATOM 584 C CA . GLU A 1 73 ? -4.962 1.761 16.983 1.00 98.31 73 GLU A CA 1
ATOM 585 C C . GLU A 1 73 ? -6.436 1.377 16.861 1.00 98.31 73 GLU A C 1
ATOM 587 O O . GLU A 1 73 ? -7.112 1.284 17.885 1.00 98.31 73 GLU A O 1
ATOM 592 N N . MET A 1 74 ? -6.908 1.093 15.644 1.00 98.19 74 MET A N 1
ATOM 593 C CA . MET A 1 74 ? -8.254 0.570 15.409 1.00 98.19 74 MET A CA 1
ATOM 594 C C . MET A 1 74 ? -8.462 -0.774 16.111 1.00 98.19 74 MET A C 1
ATOM 596 O O . MET A 1 74 ? -9.407 -0.885 16.884 1.00 98.19 74 MET A O 1
ATOM 600 N N . GLU A 1 75 ? -7.539 -1.730 15.958 1.00 98.44 75 GLU A N 1
ATOM 601 C CA . GLU A 1 75 ? -7.599 -3.037 16.642 1.00 98.44 75 GLU A CA 1
ATOM 602 C C . GLU A 1 75 ? -7.719 -2.875 18.170 1.00 98.44 75 GLU A C 1
ATOM 604 O O . GLU A 1 75 ? -8.586 -3.462 18.815 1.00 98.44 75 GLU A O 1
ATOM 609 N N . ARG A 1 76 ? -6.910 -1.991 18.772 1.00 98.31 76 ARG A N 1
ATOM 610 C CA . ARG A 1 76 ? -6.985 -1.705 20.219 1.00 98.31 76 ARG A CA 1
ATOM 611 C C . ARG A 1 76 ? -8.309 -1.075 20.641 1.00 98.31 76 ARG A C 1
ATOM 613 O O . ARG A 1 76 ? -8.741 -1.254 21.781 1.00 98.31 76 ARG A O 1
ATOM 620 N N . LEU A 1 77 ? -8.900 -0.239 19.791 1.00 98.50 77 LEU A N 1
ATOM 621 C CA . LEU A 1 77 ? -10.198 0.370 20.073 1.00 98.50 77 LEU A CA 1
ATOM 622 C C . LEU A 1 77 ? -11.316 -0.667 19.963 1.00 98.50 77 LEU A C 1
ATOM 624 O O . LEU A 1 77 ? -12.202 -0.666 20.815 1.00 98.50 77 LEU A O 1
ATOM 628 N N . GLU A 1 78 ? -11.242 -1.569 18.988 1.00 98.44 78 GLU A N 1
ATOM 629 C CA . GLU A 1 78 ? -12.175 -2.687 18.833 1.00 98.44 78 GLU A CA 1
ATOM 630 C C . GLU A 1 78 ? -12.171 -3.595 20.070 1.00 98.44 78 GLU A C 1
ATOM 632 O O . GLU A 1 78 ? -13.238 -3.861 20.626 1.00 98.44 78 GL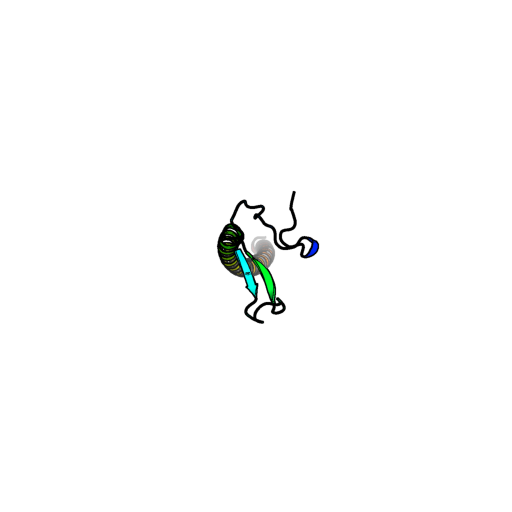U A O 1
ATOM 637 N N . GLU A 1 79 ? -10.994 -3.961 20.592 1.00 98.31 79 GLU A N 1
ATOM 638 C CA . GLU A 1 79 ? -10.870 -4.738 21.838 1.0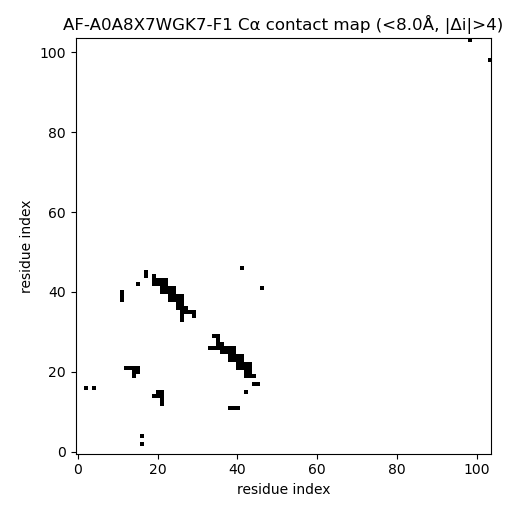0 98.31 79 GLU A CA 1
ATOM 639 C C . GLU A 1 79 ? -11.537 -4.039 23.035 1.00 98.31 79 GLU A C 1
ATOM 641 O O . GLU A 1 79 ? -12.253 -4.658 23.829 1.00 98.31 79 GLU A O 1
ATOM 646 N N . LYS A 1 80 ? -11.329 -2.722 23.172 1.00 98.44 80 LYS A N 1
ATOM 647 C CA . LYS A 1 80 ? -11.941 -1.932 24.252 1.00 98.44 80 LYS A CA 1
ATOM 648 C C . LYS A 1 80 ? -13.458 -1.868 24.125 1.00 98.44 80 LYS A C 1
ATOM 650 O O . LYS A 1 80 ? -14.147 -1.969 25.139 1.00 98.44 80 LYS A O 1
ATOM 655 N N . VAL A 1 81 ? -13.973 -1.686 22.90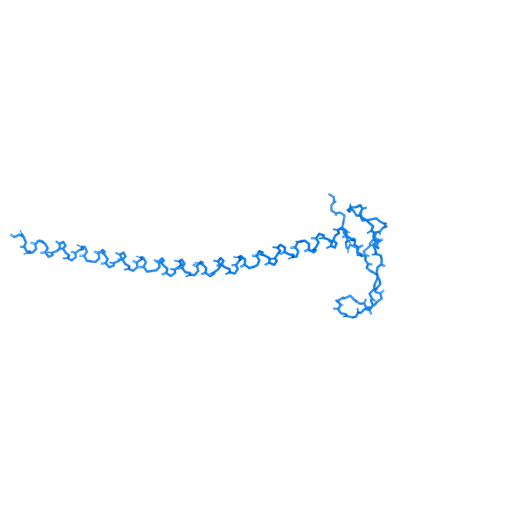9 1.00 98.56 81 VAL A N 1
ATOM 656 C CA . VAL A 1 81 ? -15.418 -1.678 22.646 1.00 98.56 81 VAL A CA 1
ATOM 657 C C . VAL A 1 81 ? -16.015 -3.037 22.989 1.00 98.56 81 VAL A C 1
ATOM 659 O O . VAL A 1 81 ? -17.009 -3.082 23.708 1.00 98.56 81 VAL A O 1
ATOM 662 N N . GLN A 1 82 ? -15.375 -4.130 22.569 1.00 98.31 82 GLN A N 1
ATOM 663 C CA . GLN A 1 82 ? -15.834 -5.481 22.879 1.00 98.31 82 GLN A CA 1
ATOM 664 C C . GLN A 1 82 ? -15.900 -5.730 24.392 1.00 98.31 82 GLN A C 1
ATOM 666 O O . GLN A 1 82 ? -16.941 -6.142 24.903 1.00 98.31 82 GLN A O 1
ATOM 671 N N . SER A 1 83 ? -14.837 -5.393 25.130 1.00 98.31 83 SER A N 1
ATOM 672 C CA . SER A 1 83 ? -14.825 -5.534 26.592 1.00 98.31 83 SER A CA 1
ATOM 673 C C . SER A 1 83 ? -15.896 -4.679 27.278 1.00 98.31 83 SER A C 1
ATOM 675 O O . SER A 1 83 ? -16.490 -5.096 28.275 1.00 98.31 83 SER A O 1
ATOM 677 N N . LEU A 1 84 ? -16.162 -3.476 26.762 1.00 98.44 84 LEU A N 1
ATOM 678 C CA . LEU A 1 84 ? -17.205 -2.613 27.307 1.00 98.44 84 LEU A CA 1
ATOM 679 C C . LEU A 1 84 ? -18.606 -3.176 27.031 1.00 98.44 84 LEU A C 1
ATOM 681 O O . LEU A 1 84 ? -19.457 -3.123 27.918 1.00 98.44 84 LEU A O 1
ATOM 685 N N . CYS A 1 85 ? -18.842 -3.744 25.846 1.00 98.06 85 CYS A N 1
ATOM 686 C CA . CYS A 1 85 ? -20.098 -4.418 25.513 1.00 98.06 85 CYS A CA 1
ATOM 687 C C . CYS A 1 85 ? -20.391 -5.569 26.484 1.00 98.06 85 CYS A C 1
ATOM 689 O O . CYS A 1 85 ? -21.480 -5.613 27.053 1.00 98.06 85 CYS A O 1
ATOM 691 N N . GLU A 1 86 ? -19.405 -6.428 26.758 1.00 98.12 86 GLU A N 1
ATOM 692 C CA . GLU A 1 86 ? -19.543 -7.534 27.719 1.00 98.12 86 GLU A CA 1
ATOM 693 C C . GLU A 1 86 ? -19.895 -7.034 29.132 1.00 98.12 86 GLU A C 1
ATOM 695 O O . GLU A 1 86 ? -20.762 -7.591 29.812 1.00 98.12 86 GLU A O 1
ATOM 700 N N . GLN A 1 87 ? -19.260 -5.944 29.577 1.00 98.31 87 GLN A N 1
ATOM 701 C CA . GLN A 1 87 ? -19.554 -5.336 30.878 1.00 98.31 87 GLN A CA 1
ATOM 702 C C . GLN A 1 87 ? -20.973 -4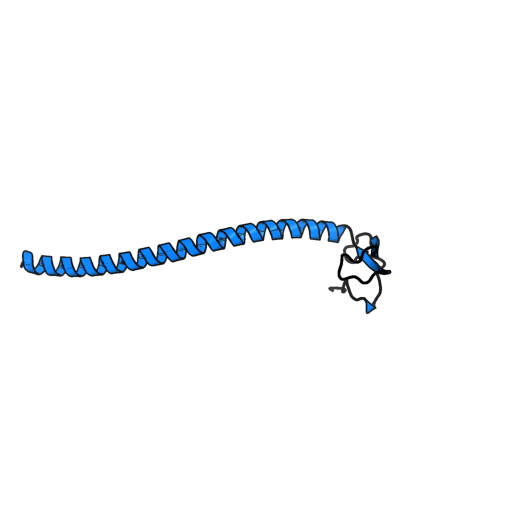.763 30.946 1.00 98.31 87 GLN A C 1
ATOM 704 O O . GLN A 1 87 ? -21.655 -4.935 31.960 1.00 98.31 87 GLN A O 1
ATOM 709 N N . VAL A 1 88 ? -21.428 -4.095 29.883 1.00 98.38 88 VAL A N 1
ATOM 710 C CA . VAL A 1 88 ? -22.794 -3.565 29.806 1.00 98.38 88 VAL A CA 1
ATOM 711 C C . VAL A 1 88 ? -23.803 -4.706 29.871 1.00 98.38 88 VAL A C 1
ATOM 713 O O . VAL A 1 88 ? -24.710 -4.641 30.696 1.00 98.38 88 VAL A O 1
ATOM 716 N N . GLU A 1 89 ? -23.617 -5.777 29.098 1.00 98.00 89 GLU A N 1
ATOM 717 C CA . GLU A 1 89 ? -24.502 -6.949 29.126 1.00 98.00 89 GLU A CA 1
ATOM 718 C C . GLU A 1 89 ? -24.587 -7.577 30.523 1.00 98.00 89 GLU A C 1
ATOM 720 O O . GLU A 1 89 ? -25.685 -7.833 31.034 1.00 98.00 89 GLU A O 1
ATOM 725 N N . TYR A 1 90 ? -23.439 -7.767 31.182 1.00 97.56 90 TYR A N 1
ATOM 726 C CA . TYR A 1 90 ? -23.387 -8.279 32.551 1.00 97.56 90 TYR A CA 1
ATOM 727 C C . TYR A 1 90 ? -24.193 -7.402 33.517 1.00 97.56 90 TYR A C 1
ATOM 729 O O . TYR A 1 90 ? -25.015 -7.915 34.290 1.00 97.56 90 TYR A O 1
ATOM 737 N N . LEU A 1 91 ? -23.973 -6.085 33.473 1.00 97.81 91 LEU A N 1
ATOM 738 C CA . LEU A 1 91 ? -24.659 -5.132 34.343 1.00 97.81 91 LEU A CA 1
ATOM 739 C C . LEU A 1 91 ? -26.157 -5.071 34.042 1.00 97.81 91 LEU A C 1
ATOM 741 O O . LEU A 1 91 ? -26.949 -5.065 34.981 1.00 97.81 91 LEU A O 1
ATOM 745 N N . THR A 1 92 ? -26.562 -5.108 32.771 1.00 97.44 92 THR A N 1
ATOM 746 C CA . THR A 1 92 ? -27.974 -5.145 32.366 1.00 97.44 92 THR A CA 1
ATOM 747 C C . THR A 1 92 ? -28.699 -6.344 32.979 1.00 97.44 92 THR A C 1
ATOM 749 O O . THR A 1 92 ? -29.785 -6.184 33.539 1.00 97.44 92 THR A O 1
ATOM 752 N N . VAL A 1 93 ? -28.090 -7.536 32.960 1.00 96.88 93 VAL A N 1
ATOM 753 C CA . VAL A 1 93 ? -28.670 -8.730 33.603 1.00 96.88 93 VAL A CA 1
ATOM 754 C C . VAL A 1 93 ? -28.765 -8.562 35.121 1.00 96.88 93 VAL A C 1
ATOM 756 O O . VAL A 1 93 ? -29.768 -8.954 35.722 1.00 96.88 93 VAL A O 1
ATOM 759 N N . HIS A 1 94 ? -27.737 -7.996 35.757 1.00 95.75 94 HIS A N 1
ATOM 760 C CA . HIS A 1 94 ? -27.711 -7.816 37.211 1.00 95.75 94 HIS A CA 1
ATOM 761 C C . HIS A 1 94 ? -28.742 -6.797 37.687 1.00 95.75 94 HIS A C 1
ATOM 763 O O . HIS A 1 94 ? -29.470 -7.081 38.637 1.00 95.75 94 HIS A O 1
ATOM 769 N N . VAL A 1 95 ? -28.853 -5.657 37.006 1.00 96.12 95 VAL A N 1
ATOM 770 C CA . VAL A 1 95 ? -29.872 -4.642 37.297 1.00 96.12 95 VAL A CA 1
ATOM 771 C C . VAL A 1 95 ? -31.267 -5.235 37.126 1.00 96.12 95 VAL A C 1
ATOM 773 O O . VAL A 1 95 ? -32.054 -5.160 38.061 1.00 96.12 95 VAL A O 1
ATOM 776 N N . GLY A 1 96 ? -31.541 -5.951 36.030 1.00 94.81 96 GLY A N 1
ATOM 777 C CA . GLY A 1 96 ? -32.850 -6.583 35.827 1.00 94.81 96 GLY A CA 1
ATOM 778 C C . GLY A 1 96 ? -33.205 -7.652 36.874 1.00 94.81 96 GLY A C 1
ATOM 779 O O . GLY A 1 96 ? -34.382 -7.896 37.141 1.00 94.81 96 GLY A O 1
ATOM 780 N N . ARG A 1 97 ? -32.213 -8.303 37.500 1.00 94.62 97 ARG A N 1
ATOM 781 C CA . ARG A 1 97 ? -32.443 -9.193 38.656 1.00 94.62 97 ARG A CA 1
ATOM 782 C C . ARG A 1 97 ? -32.748 -8.405 39.927 1.00 94.62 97 ARG A C 1
ATOM 784 O O . ARG A 1 97 ? -33.665 -8.780 40.649 1.00 94.62 97 ARG A O 1
ATOM 791 N N . LEU A 1 98 ? -31.982 -7.349 40.200 1.00 94.31 98 LEU A N 1
ATOM 792 C CA . LEU A 1 98 ? -32.189 -6.493 41.369 1.00 94.31 98 LEU A CA 1
ATOM 793 C C . LEU A 1 98 ? -33.548 -5.795 41.314 1.00 94.31 98 LEU A C 1
ATOM 795 O O . LEU A 1 98 ? -34.239 -5.759 42.323 1.00 94.31 98 LEU A O 1
ATOM 799 N N . GLU A 1 99 ? -33.963 -5.316 40.143 1.00 94.56 99 GLU A N 1
ATOM 800 C CA . GLU A 1 99 ? -35.273 -4.693 39.951 1.00 94.56 99 GLU A CA 1
ATOM 801 C C . GLU A 1 99 ? -36.417 -5.642 40.323 1.00 94.56 99 GLU A C 1
ATOM 803 O O . GLU A 1 99 ? -37.315 -5.240 41.053 1.00 94.56 99 GLU A O 1
ATOM 808 N N . LYS A 1 100 ? -36.352 -6.919 39.921 1.00 92.62 100 LYS A N 1
ATOM 809 C CA . LYS A 1 100 ? -37.345 -7.925 40.340 1.00 92.62 100 LYS A CA 1
ATOM 810 C C . LYS A 1 100 ? -37.364 -8.113 41.855 1.00 92.62 100 LYS A C 1
ATOM 812 O O . LYS A 1 100 ? -38.412 -8.070 42.468 1.00 92.62 100 LYS A O 1
ATOM 817 N N . VAL A 1 101 ? -36.199 -8.263 42.489 1.00 92.62 101 VAL A N 1
ATOM 818 C CA . VAL A 1 101 ? -36.127 -8.489 43.946 1.00 92.62 101 VAL A CA 1
ATOM 819 C C . VAL A 1 101 ? -36.562 -7.261 44.759 1.00 92.62 101 VAL A C 1
ATOM 821 O O . VAL A 1 101 ? -37.049 -7.415 45.874 1.00 92.62 101 VAL A O 1
ATOM 824 N N . CYS A 1 102 ? -36.345 -6.050 44.245 1.00 90.25 102 CYS A N 1
ATOM 825 C CA . CYS A 1 102 ? -36.625 -4.808 44.967 1.00 90.25 102 CYS A CA 1
ATOM 826 C C . CYS A 1 102 ? -38.029 -4.237 44.725 1.00 90.25 102 CYS A C 1
ATOM 828 O O . CYS A 1 102 ? -38.471 -3.426 45.540 1.00 90.25 102 CYS A O 1
ATOM 830 N N . PHE A 1 103 ? -38.687 -4.593 43.618 1.00 83.69 103 PHE A N 1
ATOM 831 C CA . PHE A 1 103 ? -39.977 -4.018 43.220 1.00 83.69 103 PHE A CA 1
ATOM 832 C C . PHE A 1 103 ? -41.104 -5.048 43.000 1.00 83.69 103 PHE A C 1
ATOM 834 O O . PHE A 1 103 ? -42.223 -4.615 42.717 1.00 83.69 103 PHE A O 1
ATOM 841 N N . ASP A 1 104 ? -40.842 -6.355 43.152 1.00 56.69 104 ASP A N 1
ATOM 842 C CA . ASP A 1 104 ? -41.877 -7.372 43.442 1.00 56.69 104 ASP A CA 1
ATOM 843 C C . ASP A 1 104 ? -42.246 -7.358 44.942 1.00 56.69 104 ASP A C 1
ATOM 845 O O . ASP A 1 104 ? -43.444 -7.552 45.261 1.00 56.69 104 ASP A O 1
#

Nearest PDB structures (foldseek):
  3jai-assembly1_VV  TM=2.068E-01  e=5.061E+00  Oryctolagus cuniculus

Secondary structure (DSSP, 8-state):
----TT-TTS-S-SS-TTSPPEEEEE---SSSSS-TT-EEEEEHHHHHHHHHHHHHHHHHHHHHHHHHHHHHHHHHHHHHHHHHHHHHHHHHHHHHHHHHHHH-

pLDDT: mean 82.62, std 17.18, range [44.53, 98.56]

Radius of gyration: 32.0 Å; Cα contacts (8 Å, |Δi|>4): 54; chains: 1; bounding box: 76×22×77 Å

Mean predicted aligned error: 11.18 Å

Sequence (104 aa):
MLTYVNDSQYGIPRKCPCGGSIINEVSRKEENDTVPGKRFFTCKNYEEEIERLTKRVVEAEEVMLETTKLSREMERLEEKVQSLCEQVEYLTVHVGRLEKVCFD

Foldseek 3Di:
DCPPCDPPVVPHDCADPVRFHKDWDADPDPPDVDDHGDIDIDGPVVVVVCVVVVVVVVVVVVVVVVVVVVVVVVVVVVVVVVVVVVVVVVVVVVVVVVCVVPVD

Solvent-accessible surface area (backbone atoms only — not comparable to full-atom values): 6310 Å² total; per-residue (Å²): 135,86,75,71,92,74,50,78,90,74,55,84,72,95,59,39,94,86,72,39,66,62,46,84,46,67,47,87,48,78,87,50,103,48,65,70,74,46,75,49,72,50,37,63,67,56,52,55,48,48,54,55,49,50,53,54,48,53,57,49,52,54,51,49,55,52,52,56,54,52,50,57,51,49,55,56,48,50,54,51,50,54,57,49,51,55,51,50,54,54,47,53,55,50,50,60,51,49,50,51,74,75,72,111

Organism: Brassica carinata (NCBI:txid52824)